Protein AF-A0A662UH20-F1 (afdb_monomer_lite)

pLDDT: mean 77.68, std 14.33, range [40.47, 92.19]

Sequence (134 aa):
MVCPWYKHGLCTSPKLNEPTEVVTSPSRCLGNELDYKDCSFYIEPGSIEATSIKTRRDSRYMPKPKIYAPIHAVPQHIKIPCPFARIMETEDKIRVVYCEALARLVTRYEAELCSQSWRSCPYAEIASRVRTGV

Secondary structure (DSSP, 8-state):
---TTEETTEE--TTSSS-BSTT--HHHHSS-HHHHHTSTT---TT--S---------TT-PPPP---HHHH---TT-----TTEEEEE-TTS-EEEEETTTTEEEPHHHHHHHHHHGGG-HHHHHHHHHHHT-

Structure (mmCIF, N/CA/C/O backbone):
data_AF-A0A662UH20-F1
#
_entry.id   AF-A0A662UH20-F1
#
loop_
_atom_site.group_PDB
_atom_site.id
_atom_site.type_symbol
_atom_site.label_atom_id
_atom_site.label_alt_id
_atom_site.label_comp_id
_atom_site.label_asym_id
_atom_site.label_entity_id
_atom_site.label_seq_id
_atom_site.pdbx_PDB_ins_code
_atom_site.Cartn_x
_atom_site.Cartn_y
_atom_site.Cartn_z
_atom_site.occupancy
_atom_site.B_iso_or_equiv
_atom_site.auth_seq_id
_atom_site.auth_comp_id
_atom_site.auth_asym_id
_atom_site.auth_atom_id
_atom_site.pdbx_PDB_model_num
ATOM 1 N N . MET A 1 1 ? 23.703 -10.427 -38.226 1.00 57.62 1 MET A N 1
ATOM 2 C CA . MET A 1 1 ? 22.672 -10.618 -37.181 1.00 57.62 1 MET A CA 1
ATOM 3 C C . MET A 1 1 ? 22.303 -9.250 -36.642 1.00 57.62 1 MET A C 1
ATOM 5 O O . MET A 1 1 ? 23.191 -8.417 -36.541 1.00 57.62 1 MET A O 1
ATOM 9 N N . VAL A 1 2 ? 21.024 -9.004 -36.353 1.00 72.56 2 VAL A N 1
ATOM 10 C CA . VAL A 1 2 ? 20.574 -7.724 -35.779 1.00 72.56 2 VAL A CA 1
ATOM 11 C C . VAL A 1 2 ? 20.957 -7.642 -34.301 1.00 72.56 2 VAL A C 1
ATOM 13 O O . VAL A 1 2 ? 21.006 -8.671 -33.626 1.00 72.56 2 VAL A O 1
ATOM 16 N N . CYS A 1 3 ? 21.243 -6.437 -33.803 1.00 81.12 3 CYS A N 1
ATOM 17 C CA . CYS A 1 3 ? 21.601 -6.209 -32.404 1.00 81.12 3 CYS A CA 1
ATOM 18 C C . CYS A 1 3 ? 20.587 -6.891 -31.455 1.00 81.12 3 CYS A C 1
ATOM 20 O O . CYS A 1 3 ? 19.395 -6.579 -31.531 1.00 81.12 3 CYS A O 1
ATOM 22 N N . PRO A 1 4 ? 21.026 -7.764 -30.523 1.00 83.75 4 PRO A N 1
ATOM 23 C CA . PRO A 1 4 ? 20.126 -8.482 -29.609 1.00 83.75 4 PRO A CA 1
ATOM 24 C C . PRO A 1 4 ? 19.275 -7.563 -28.722 1.00 83.75 4 PRO A C 1
ATOM 26 O O . PRO A 1 4 ? 18.184 -7.926 -28.283 1.00 83.75 4 PRO A O 1
ATOM 29 N N . TRP A 1 5 ? 19.794 -6.364 -28.457 1.00 82.00 5 TRP A N 1
ATOM 30 C CA . TRP A 1 5 ? 19.197 -5.357 -27.584 1.00 82.00 5 TRP A CA 1
ATOM 31 C C . TRP A 1 5 ? 18.330 -4.344 -28.332 1.00 82.00 5 TRP A C 1
ATOM 33 O O . TRP A 1 5 ? 17.803 -3.427 -27.713 1.00 82.00 5 TRP A O 1
ATOM 43 N N . TYR A 1 6 ? 18.189 -4.471 -29.650 1.00 83.56 6 TYR A N 1
ATOM 44 C CA . TYR A 1 6 ? 17.351 -3.592 -30.454 1.00 83.56 6 TYR A CA 1
ATOM 45 C C . TYR A 1 6 ? 15.966 -4.212 -30.647 1.00 83.56 6 TYR A C 1
ATOM 47 O O . TYR A 1 6 ? 15.839 -5.297 -31.215 1.00 83.56 6 TYR A O 1
ATOM 55 N N . LYS A 1 7 ? 14.912 -3.523 -30.194 1.00 81.50 7 LYS A N 1
ATOM 56 C CA . LYS A 1 7 ? 13.518 -3.962 -30.362 1.00 81.50 7 LYS A CA 1
ATOM 57 C C . LYS A 1 7 ? 12.635 -2.789 -30.774 1.00 81.50 7 LYS A C 1
ATOM 59 O O . LYS A 1 7 ? 12.514 -1.825 -30.031 1.00 81.50 7 LYS A O 1
ATOM 64 N N . HIS A 1 8 ? 11.993 -2.895 -31.939 1.00 80.69 8 HIS A N 1
ATOM 65 C CA . HIS A 1 8 ? 11.012 -1.920 -32.447 1.00 80.69 8 HIS A CA 1
ATOM 66 C C . HIS A 1 8 ? 11.489 -0.451 -32.418 1.00 80.69 8 HIS A C 1
ATOM 68 O O . HIS A 1 8 ? 10.739 0.430 -32.019 1.00 80.69 8 HIS A O 1
ATOM 74 N N . GLY A 1 9 ? 12.741 -0.175 -32.803 1.00 77.81 9 GLY A N 1
ATOM 75 C CA . GLY A 1 9 ? 13.285 1.194 -32.785 1.00 77.81 9 GLY A CA 1
ATOM 76 C C . GLY A 1 9 ? 13.909 1.631 -31.458 1.00 77.81 9 GLY A C 1
ATOM 77 O O . GLY A 1 9 ? 14.552 2.675 -31.415 1.00 77.81 9 GLY A O 1
ATOM 78 N N . LEU A 1 10 ? 13.789 0.823 -30.403 1.00 81.75 10 LEU A N 1
ATOM 79 C CA . LEU A 1 10 ? 14.277 1.136 -29.062 1.00 81.75 10 LEU A CA 1
ATOM 80 C C . LEU A 1 10 ? 15.469 0.255 -28.678 1.00 81.75 10 LEU A C 1
ATOM 82 O O . LEU A 1 10 ? 15.518 -0.937 -28.998 1.00 81.75 10 LEU A O 1
ATOM 86 N N . CYS A 1 11 ? 16.404 0.832 -27.926 1.00 83.94 11 CYS A N 1
ATOM 87 C CA . CYS A 1 11 ? 17.463 0.092 -27.254 1.00 83.94 11 CYS A CA 1
ATOM 88 C C . CYS A 1 11 ? 16.964 -0.400 -25.891 1.00 83.94 11 CYS A C 1
ATOM 90 O O . CYS A 1 11 ? 16.586 0.398 -25.035 1.00 83.94 11 CYS A O 1
ATOM 92 N N . THR A 1 12 ? 16.994 -1.714 -25.675 1.00 83.25 12 THR A N 1
ATOM 93 C CA . THR A 1 12 ? 16.630 -2.387 -24.418 1.00 83.25 12 THR A CA 1
ATOM 94 C C . THR A 1 12 ? 17.861 -2.951 -23.704 1.00 83.25 12 THR A C 1
ATOM 96 O O . THR A 1 12 ? 17.790 -4.019 -23.094 1.00 83.25 12 THR A O 1
ATOM 99 N N . SER A 1 13 ? 19.020 -2.299 -23.844 1.00 82.00 13 SER A N 1
ATOM 100 C CA . SER A 1 13 ? 20.255 -2.746 -23.190 1.00 82.00 13 SER A CA 1
ATOM 101 C C . SER A 1 13 ? 20.106 -2.733 -21.658 1.00 82.00 13 SER A C 1
ATOM 103 O O . SER A 1 13 ? 19.605 -1.744 -21.123 1.00 82.00 13 SER A O 1
ATOM 105 N N . PRO A 1 14 ? 20.614 -3.747 -20.925 1.00 78.75 14 PRO A N 1
ATOM 106 C CA . PRO A 1 14 ? 20.596 -3.780 -19.459 1.00 78.75 14 PRO A CA 1
ATOM 107 C C . PRO A 1 14 ? 21.359 -2.631 -18.785 1.00 78.75 14 PRO A C 1
ATOM 109 O O . PRO A 1 14 ? 21.207 -2.412 -17.588 1.00 78.75 14 PRO A O 1
ATOM 112 N N . LYS A 1 15 ? 22.206 -1.907 -19.532 1.00 81.81 15 LYS A N 1
ATOM 113 C CA . LYS A 1 15 ? 22.898 -0.699 -19.052 1.00 81.81 15 LYS A CA 1
ATOM 114 C C . LYS A 1 15 ? 21.975 0.523 -18.951 1.00 81.81 15 LYS A C 1
ATOM 116 O O . LYS A 1 15 ? 22.386 1.533 -18.387 1.00 81.81 15 LYS A O 1
ATOM 121 N N . LEU A 1 16 ? 20.765 0.454 -19.507 1.00 75.94 16 LEU A N 1
ATOM 122 C CA . LEU A 1 16 ? 19.768 1.520 -19.460 1.00 75.94 16 LEU A CA 1
ATOM 123 C C . LEU A 1 16 ? 18.689 1.185 -18.425 1.00 75.94 16 LEU A C 1
ATOM 125 O O . LEU A 1 16 ? 18.237 0.047 -18.334 1.00 75.94 16 LEU A O 1
ATOM 129 N N . ASN A 1 17 ? 18.259 2.192 -17.660 1.00 73.62 17 ASN A N 1
ATOM 130 C CA . ASN A 1 17 ? 17.165 2.037 -16.693 1.00 73.62 17 ASN A CA 1
ATOM 131 C C . ASN A 1 17 ? 15.802 1.883 -17.389 1.00 73.62 17 ASN A C 1
ATOM 133 O O . ASN A 1 17 ? 14.917 1.216 -16.861 1.00 73.62 17 ASN A O 1
ATOM 137 N N . GLU A 1 18 ? 15.642 2.491 -18.568 1.00 76.94 18 GLU A N 1
ATOM 138 C CA . GLU A 1 18 ? 14.415 2.477 -19.365 1.00 76.94 18 GLU A CA 1
ATOM 139 C C . GLU A 1 18 ? 14.753 2.346 -20.860 1.00 76.94 18 GLU A C 1
ATOM 141 O O . GLU A 1 18 ? 15.796 2.844 -21.302 1.00 76.94 18 GLU A O 1
ATOM 146 N N . PRO A 1 19 ? 13.895 1.684 -21.658 1.00 80.69 19 PRO A N 1
ATOM 147 C CA . PRO A 1 19 ? 14.099 1.563 -23.095 1.00 80.69 19 PRO A CA 1
ATOM 148 C C . PRO A 1 19 ? 14.009 2.939 -23.759 1.00 80.69 19 PRO A C 1
ATOM 150 O O . PRO A 1 19 ? 13.072 3.693 -23.516 1.00 80.69 19 PRO A O 1
ATOM 153 N N . THR A 1 20 ? 14.987 3.283 -24.595 1.00 75.62 20 THR A N 1
ATOM 154 C CA . THR A 1 20 ? 15.104 4.631 -25.174 1.00 75.62 20 THR A CA 1
ATOM 155 C C . THR A 1 20 ? 15.567 4.573 -26.626 1.00 75.62 20 THR A C 1
ATOM 157 O O . THR A 1 20 ? 16.453 3.794 -26.976 1.00 75.62 20 THR A O 1
ATOM 160 N N . GLU A 1 21 ? 14.996 5.435 -27.471 1.00 80.50 21 GLU A N 1
ATOM 161 C CA . GLU A 1 21 ? 15.357 5.575 -28.891 1.00 80.50 21 GLU A CA 1
ATOM 162 C C . GLU A 1 21 ? 16.600 6.449 -29.109 1.00 80.50 21 GLU A C 1
ATOM 164 O O . GLU A 1 21 ? 17.363 6.190 -30.029 1.00 80.50 21 GLU A O 1
ATOM 169 N N . VAL A 1 22 ? 16.874 7.406 -28.211 1.00 76.12 22 VAL A N 1
ATOM 170 C CA . VAL A 1 22 ? 17.994 8.373 -28.292 1.00 76.12 22 VAL A CA 1
ATOM 171 C C . VAL A 1 22 ? 19.359 7.694 -28.438 1.00 76.12 22 VAL A C 1
ATOM 173 O O . VAL A 1 22 ? 20.253 8.197 -29.110 1.00 76.12 22 VAL A O 1
ATOM 176 N N . VAL A 1 23 ? 19.525 6.530 -27.810 1.00 69.56 23 VAL A N 1
ATOM 177 C CA . VAL A 1 23 ? 20.780 5.760 -27.810 1.00 69.56 23 VAL A CA 1
ATOM 178 C C . VAL A 1 23 ? 20.876 4.834 -29.032 1.00 69.56 23 VAL A C 1
ATOM 180 O O . VAL A 1 23 ? 21.904 4.212 -29.300 1.00 69.56 23 VAL A O 1
ATOM 183 N N . THR A 1 24 ? 19.796 4.730 -29.799 1.00 76.50 24 THR A N 1
ATOM 184 C CA . THR A 1 24 ? 19.628 3.733 -30.845 1.00 76.50 24 THR A CA 1
ATOM 185 C C . THR A 1 24 ? 20.064 4.312 -32.182 1.00 76.50 24 THR A C 1
ATOM 187 O O . THR A 1 24 ? 19.370 5.121 -32.782 1.00 76.50 24 THR A O 1
ATOM 190 N N . SER A 1 25 ? 21.235 3.897 -32.666 1.00 79.69 25 SER A N 1
ATOM 191 C CA . SER A 1 25 ? 21.717 4.266 -34.002 1.00 79.69 25 SER A CA 1
ATOM 192 C C . SER A 1 25 ? 21.341 3.170 -35.005 1.00 79.69 25 SER A C 1
ATOM 194 O O . SER A 1 25 ? 21.924 2.085 -34.923 1.00 79.69 25 SER A O 1
ATOM 196 N N . PRO A 1 26 ? 20.422 3.408 -35.965 1.00 74.69 26 PRO A N 1
ATOM 197 C CA . PRO A 1 26 ? 19.969 2.380 -36.908 1.00 74.69 26 PRO A CA 1
ATOM 198 C C . PRO A 1 26 ? 21.113 1.735 -37.695 1.00 74.69 26 PRO A C 1
ATOM 200 O O . PRO A 1 26 ? 21.124 0.522 -37.873 1.00 74.69 26 PRO A O 1
ATOM 203 N N . SER A 1 27 ? 22.119 2.525 -38.079 1.00 76.25 27 SER A N 1
ATOM 204 C CA . SER A 1 27 ? 23.321 2.059 -38.781 1.00 76.25 27 SER A CA 1
ATOM 205 C C . SER A 1 27 ? 24.182 1.095 -37.962 1.00 76.25 27 SER A C 1
ATOM 207 O O . SER A 1 27 ? 24.805 0.214 -38.538 1.00 76.25 27 SER A O 1
ATOM 209 N N . ARG A 1 28 ? 24.201 1.228 -36.629 1.00 76.75 28 ARG A N 1
ATOM 210 C CA . ARG A 1 28 ? 24.951 0.336 -35.729 1.00 76.75 28 ARG A CA 1
ATOM 211 C C . ARG A 1 28 ? 24.115 -0.865 -35.296 1.00 76.75 28 ARG A C 1
ATOM 213 O O . ARG A 1 28 ? 24.613 -1.980 -35.262 1.00 76.75 28 ARG A O 1
ATOM 220 N N . CYS A 1 29 ? 22.833 -0.662 -34.985 1.00 76.81 29 CYS A N 1
ATOM 221 C CA . CYS A 1 29 ? 21.944 -1.726 -34.508 1.00 76.81 29 CYS A CA 1
ATOM 222 C C . CYS A 1 29 ? 21.530 -2.715 -35.609 1.00 76.81 29 CYS A C 1
ATOM 224 O O . CYS A 1 29 ? 21.346 -3.899 -35.321 1.00 76.81 29 CYS A O 1
ATOM 226 N N . LEU A 1 30 ? 21.378 -2.232 -36.846 1.00 78.94 30 LEU A N 1
ATOM 227 C CA . LEU A 1 30 ? 21.071 -3.039 -38.033 1.00 78.94 30 LEU A CA 1
ATOM 228 C C . LEU A 1 30 ? 22.321 -3.321 -38.888 1.00 78.94 30 LEU A C 1
ATOM 230 O O . LEU A 1 30 ? 22.203 -3.950 -39.937 1.00 78.94 30 LEU A O 1
ATOM 234 N N . GLY A 1 31 ? 23.488 -2.832 -3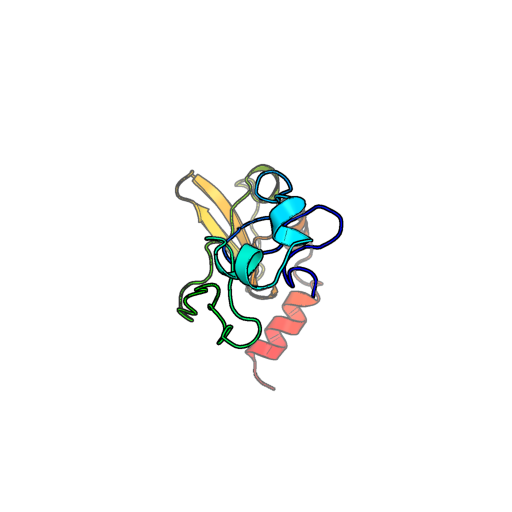8.454 1.00 75.56 31 GLY A N 1
ATOM 235 C CA . GLY A 1 31 ? 24.776 -2.984 -39.129 1.00 75.56 31 GLY A CA 1
ATOM 236 C C . GLY A 1 31 ? 25.445 -4.339 -38.885 1.00 75.56 31 GLY A C 1
ATOM 237 O O . GLY A 1 31 ? 24.794 -5.330 -38.543 1.00 75.56 31 GLY A O 1
ATOM 238 N N . ASN A 1 32 ? 26.765 -4.390 -39.074 1.00 79.81 32 ASN A N 1
ATOM 239 C CA . ASN A 1 32 ? 27.531 -5.620 -38.904 1.00 79.81 32 ASN A CA 1
ATOM 240 C C . ASN A 1 32 ? 27.804 -5.922 -37.424 1.00 79.81 32 ASN A C 1
ATOM 242 O O . ASN A 1 32 ? 27.632 -5.087 -36.538 1.00 79.81 32 ASN A O 1
ATOM 246 N N . GLU A 1 33 ? 28.274 -7.140 -37.152 1.00 76.44 33 GLU A N 1
ATOM 247 C CA . GLU A 1 33 ? 28.537 -7.607 -35.787 1.00 76.44 33 GLU A CA 1
ATOM 248 C C . GLU A 1 33 ? 29.568 -6.770 -35.025 1.00 76.44 33 GLU A C 1
ATOM 250 O O . GLU A 1 33 ? 29.413 -6.514 -33.831 1.00 76.44 33 GLU A O 1
ATOM 255 N N . LEU A 1 34 ? 30.593 -6.299 -35.728 1.00 76.94 34 LEU A N 1
ATOM 256 C CA . LEU A 1 34 ? 31.629 -5.446 -35.156 1.00 76.94 34 LEU A CA 1
ATOM 257 C C . LEU A 1 34 ? 31.063 -4.085 -34.723 1.00 76.94 34 LEU A C 1
ATOM 259 O O . LEU A 1 34 ? 31.432 -3.580 -33.666 1.00 76.94 34 LEU A O 1
ATOM 263 N N . ASP A 1 35 ? 30.110 -3.542 -35.485 1.00 77.50 35 ASP A N 1
ATOM 264 C CA . ASP A 1 35 ? 29.565 -2.198 -35.273 1.00 77.50 35 ASP A CA 1
ATOM 265 C C . ASP A 1 35 ? 28.708 -2.112 -34.006 1.00 77.50 35 ASP A C 1
ATOM 267 O O . ASP A 1 35 ? 28.746 -1.110 -33.285 1.00 77.50 35 ASP A O 1
ATOM 271 N N . TYR A 1 36 ? 27.928 -3.158 -33.706 1.00 79.31 36 TYR A N 1
ATOM 272 C CA . TYR A 1 36 ? 27.175 -3.190 -32.455 1.00 79.31 36 TYR A CA 1
ATOM 273 C C . TYR A 1 36 ? 28.020 -3.661 -31.271 1.00 79.31 36 TYR A C 1
ATOM 275 O O . TYR A 1 36 ? 27.735 -3.221 -30.161 1.00 79.31 36 TYR A O 1
ATOM 283 N N . LYS A 1 37 ? 29.042 -4.512 -31.460 1.00 79.88 37 LYS A N 1
ATOM 284 C CA . LYS A 1 37 ? 29.961 -4.920 -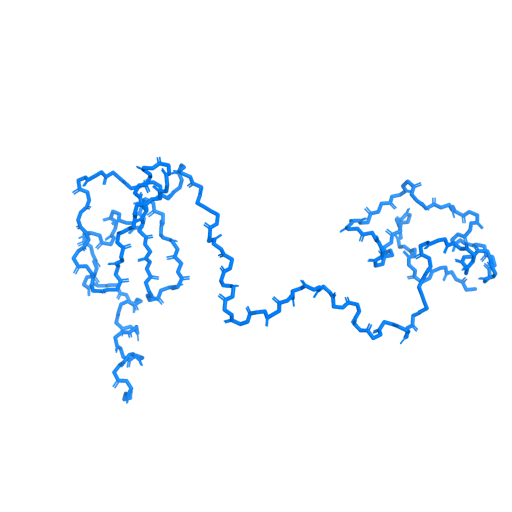30.376 1.00 79.88 37 LYS A CA 1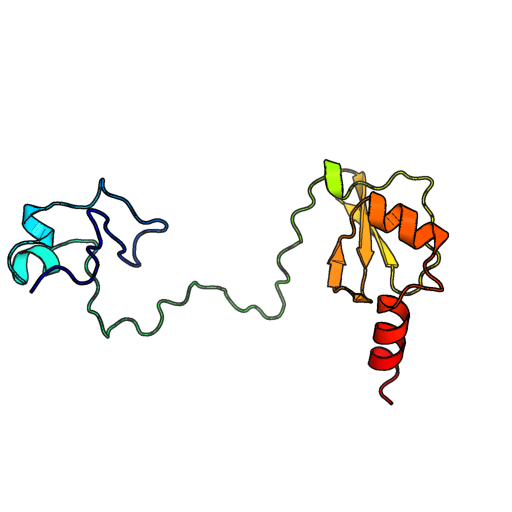
ATOM 285 C C . LYS A 1 37 ? 30.790 -3.748 -29.845 1.00 79.88 37 LYS A C 1
ATOM 287 O O . LYS A 1 37 ? 31.050 -3.695 -28.648 1.00 79.88 37 LYS A O 1
ATOM 292 N N . ASP A 1 38 ? 31.130 -2.794 -30.712 1.00 80.44 38 ASP A N 1
ATOM 293 C CA . ASP A 1 38 ? 31.805 -1.535 -30.359 1.00 80.44 38 ASP A CA 1
ATOM 294 C C . ASP A 1 38 ? 30.889 -0.535 -29.617 1.00 80.44 38 ASP A C 1
ATOM 296 O O . ASP A 1 38 ? 31.316 0.500 -29.104 1.00 80.44 38 ASP A O 1
ATOM 300 N N . CYS A 1 39 ? 29.588 -0.818 -29.519 1.00 79.38 39 CYS A N 1
ATOM 301 C CA . CYS A 1 39 ? 28.675 0.037 -28.775 1.00 79.38 39 CYS A CA 1
ATOM 302 C C . CYS A 1 39 ? 28.966 -0.026 -27.267 1.00 79.38 39 CYS A C 1
ATOM 304 O O . CYS A 1 39 ? 28.952 -1.094 -26.661 1.00 79.38 39 CYS A O 1
ATOM 306 N N . SER A 1 40 ? 29.087 1.133 -26.611 1.00 80.69 40 SER A N 1
ATOM 307 C CA . SER A 1 40 ? 29.246 1.223 -25.146 1.00 80.69 40 SER A CA 1
ATOM 308 C C . SER A 1 40 ? 28.111 0.528 -24.369 1.00 80.69 40 SER A C 1
ATOM 310 O O . SER A 1 40 ? 28.301 0.042 -23.251 1.00 80.69 40 SER A O 1
ATOM 312 N N . PHE A 1 41 ? 26.928 0.411 -24.982 1.00 76.00 41 PHE A N 1
ATOM 313 C CA . PHE A 1 41 ? 25.754 -0.259 -24.418 1.00 76.00 41 PHE A CA 1
ATOM 314 C C . PHE A 1 41 ? 25.663 -1.750 -24.766 1.00 76.00 41 PHE A C 1
ATOM 316 O O . PHE A 1 41 ? 24.719 -2.414 -24.336 1.00 76.00 41 PHE A O 1
ATOM 323 N N . TYR A 1 42 ? 26.618 -2.298 -25.515 1.00 79.62 42 TYR A N 1
ATOM 324 C CA . TYR A 1 42 ? 26.669 -3.724 -25.801 1.00 79.62 42 TYR A CA 1
ATOM 325 C C . TYR A 1 42 ? 27.026 -4.530 -24.548 1.00 79.62 42 TYR A C 1
ATOM 327 O O . TYR A 1 42 ? 27.844 -4.119 -23.713 1.00 79.62 42 TYR A O 1
ATOM 335 N N . ILE A 1 43 ? 26.352 -5.672 -24.426 1.00 80.25 43 ILE A N 1
ATOM 336 C CA . ILE A 1 43 ? 26.584 -6.727 -23.441 1.00 80.25 43 ILE A CA 1
ATOM 337 C C . ILE A 1 43 ? 26.389 -8.051 -24.181 1.00 80.25 43 ILE A C 1
ATOM 339 O O . ILE A 1 43 ? 25.437 -8.185 -24.957 1.00 80.25 43 ILE A O 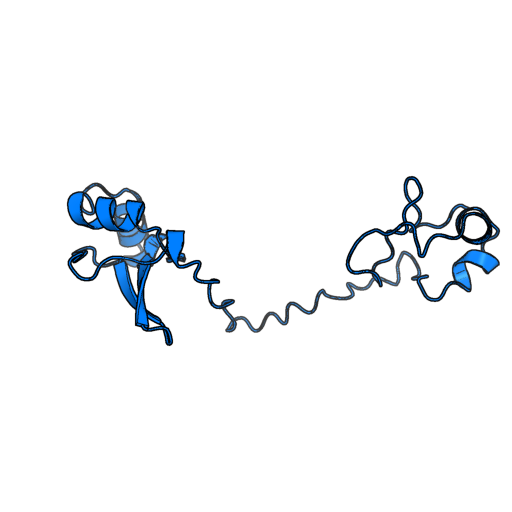1
ATOM 343 N N . GLU A 1 44 ? 27.279 -9.012 -23.953 1.00 78.38 44 GLU A N 1
ATOM 344 C CA . GLU A 1 44 ? 27.223 -10.316 -24.601 1.00 78.38 44 GLU A CA 1
ATOM 345 C C . GLU A 1 44 ? 26.033 -11.138 -24.057 1.00 78.38 44 GLU A C 1
ATOM 347 O O . GLU A 1 44 ? 25.905 -11.321 -22.841 1.00 78.38 44 GLU A O 1
ATOM 352 N N . PRO A 1 45 ? 25.109 -11.607 -24.920 1.00 64.88 45 PRO A N 1
ATOM 353 C CA . PRO A 1 45 ? 23.943 -12.381 -24.500 1.00 64.88 45 PRO A CA 1
ATOM 354 C C . PRO A 1 45 ? 24.392 -13.770 -24.029 1.00 64.88 45 PRO A C 1
ATOM 356 O O . PRO A 1 45 ? 24.544 -14.698 -24.813 1.00 64.88 45 PRO A O 1
ATOM 359 N N . GLY A 1 46 ? 24.659 -13.881 -22.731 1.00 63.03 46 GLY A N 1
ATOM 360 C CA . GLY A 1 46 ? 25.234 -15.071 -22.096 1.00 63.03 46 GLY A CA 1
ATOM 361 C C . GLY A 1 46 ? 26.225 -14.718 -20.988 1.00 63.03 46 GLY A C 1
ATOM 362 O O . GLY A 1 46 ? 26.304 -15.434 -19.999 1.00 63.03 46 GLY A O 1
ATOM 363 N N . SER A 1 47 ? 26.875 -13.549 -21.078 1.00 53.91 47 SER A N 1
ATOM 364 C CA . SER A 1 47 ? 27.670 -12.967 -19.983 1.00 53.91 47 SER A CA 1
ATOM 365 C C . SER A 1 47 ? 26.801 -12.270 -18.933 1.00 53.91 47 SER A C 1
ATOM 367 O O . SER A 1 47 ? 27.312 -11.655 -17.999 1.00 53.91 47 SER A O 1
ATOM 369 N N . ILE A 1 48 ? 25.477 -12.343 -19.086 1.00 53.12 48 ILE A N 1
ATOM 370 C CA . ILE A 1 48 ? 24.510 -11.965 -18.063 1.00 53.12 48 ILE A CA 1
ATOM 371 C C . ILE A 1 48 ? 24.432 -13.135 -17.074 1.00 53.12 48 ILE A C 1
ATOM 373 O O . ILE A 1 48 ? 23.366 -13.695 -16.827 1.00 53.12 48 ILE A O 1
ATOM 377 N N . GLU A 1 49 ? 25.564 -13.490 -16.456 1.00 48.47 49 GLU A N 1
ATOM 378 C CA . GLU A 1 49 ? 25.480 -13.806 -15.036 1.00 48.47 49 GLU A CA 1
ATOM 379 C C . GLU A 1 49 ? 24.797 -12.597 -14.452 1.00 48.47 49 GLU A C 1
ATOM 381 O O . GLU A 1 49 ? 25.340 -11.496 -14.570 1.00 48.47 49 GLU A O 1
ATOM 386 N N . ALA A 1 50 ? 23.552 -12.810 -14.016 1.00 45.75 50 ALA A N 1
ATOM 387 C CA . ALA A 1 50 ? 22.667 -11.823 -13.446 1.00 45.75 50 ALA A CA 1
ATOM 388 C C . ALA A 1 50 ? 23.509 -10.656 -12.950 1.00 45.75 50 ALA A C 1
ATOM 390 O O . ALA A 1 50 ? 24.116 -10.740 -11.879 1.00 45.75 50 ALA A O 1
ATOM 391 N N . THR A 1 51 ? 23.585 -9.573 -13.742 1.00 44.00 51 THR A N 1
ATOM 392 C CA . THR A 1 51 ? 23.873 -8.280 -13.148 1.00 44.00 51 THR A CA 1
ATOM 393 C C . THR A 1 51 ? 22.641 -8.091 -12.316 1.00 44.00 51 THR A C 1
ATOM 395 O O . THR A 1 51 ? 21.607 -7.611 -12.774 1.00 44.00 51 THR A O 1
ATOM 398 N N . SER A 1 52 ? 22.729 -8.674 -11.124 1.00 45.88 52 SER A N 1
ATOM 399 C CA . SER A 1 52 ? 21.855 -8.505 -10.021 1.00 45.88 52 SER A CA 1
ATOM 400 C C . SER A 1 52 ? 21.622 -7.022 -10.079 1.00 45.88 52 SER A C 1
ATOM 402 O O . SER A 1 52 ? 22.537 -6.234 -9.813 1.00 45.88 52 SER A O 1
ATOM 404 N N . ILE A 1 53 ? 20.398 -6.648 -10.451 1.00 46.78 53 ILE A N 1
ATOM 405 C CA . ILE A 1 53 ? 19.679 -5.659 -9.684 1.00 46.78 53 ILE A CA 1
ATOM 406 C C . ILE A 1 53 ? 20.200 -5.913 -8.279 1.00 46.78 53 ILE A C 1
ATOM 408 O O . ILE A 1 53 ? 19.902 -6.951 -7.680 1.00 46.78 53 ILE A O 1
ATOM 412 N N . LYS A 1 54 ? 21.136 -5.082 -7.813 1.00 43.38 54 LYS A N 1
ATOM 413 C CA . LYS A 1 54 ? 21.592 -5.143 -6.439 1.00 43.38 54 LYS A CA 1
ATOM 414 C C . LYS A 1 54 ? 20.407 -4.609 -5.637 1.00 43.38 54 LYS A C 1
ATOM 416 O O . LYS A 1 54 ? 20.537 -3.638 -4.909 1.00 43.38 54 LYS A O 1
ATOM 421 N N . THR A 1 55 ? 19.253 -5.283 -5.691 1.00 43.84 55 THR A N 1
ATOM 422 C CA . THR A 1 55 ? 18.588 -5.711 -4.480 1.00 43.84 55 THR A CA 1
ATOM 423 C C . THR A 1 55 ? 19.669 -6.448 -3.720 1.00 43.84 55 THR A C 1
ATOM 425 O O . THR A 1 55 ? 19.815 -7.665 -3.814 1.00 43.84 55 THR A O 1
ATOM 428 N N . ARG A 1 56 ? 20.495 -5.673 -3.007 1.00 42.94 56 ARG A N 1
ATOM 429 C CA . ARG A 1 56 ? 21.060 -6.125 -1.759 1.00 42.94 56 ARG A CA 1
ATOM 430 C C . ARG A 1 56 ? 19.850 -6.687 -1.034 1.00 42.94 56 ARG A C 1
ATOM 432 O O . ARG A 1 56 ? 19.045 -5.938 -0.491 1.00 42.94 56 ARG A O 1
ATOM 439 N N . ARG A 1 57 ? 19.669 -8.005 -1.112 1.00 43.94 57 ARG A N 1
ATOM 440 C CA . ARG A 1 57 ? 18.872 -8.751 -0.155 1.00 43.94 57 ARG A CA 1
ATOM 441 C C . ARG A 1 57 ? 19.669 -8.701 1.141 1.00 43.94 57 ARG A C 1
ATOM 443 O O . ARG A 1 57 ? 20.145 -9.712 1.636 1.00 43.94 57 ARG A O 1
ATOM 450 N N . ASP A 1 58 ? 19.830 -7.498 1.684 1.00 40.47 58 ASP A N 1
ATOM 451 C CA . ASP A 1 58 ? 19.813 -7.368 3.116 1.00 40.47 58 ASP A CA 1
ATOM 452 C C . ASP A 1 58 ? 18.414 -7.842 3.483 1.00 40.47 58 ASP A C 1
ATOM 454 O O . ASP A 1 58 ? 17.431 -7.119 3.346 1.00 40.47 58 ASP A O 1
ATOM 458 N N . SER A 1 59 ? 18.313 -9.096 3.915 1.00 47.41 59 SER A N 1
ATOM 459 C CA . SER A 1 59 ? 17.082 -9.694 4.442 1.00 47.41 59 SER A CA 1
ATOM 460 C C . SER A 1 59 ? 16.543 -8.937 5.675 1.00 47.41 59 SER A C 1
ATOM 462 O O . SER A 1 59 ? 15.549 -9.346 6.267 1.00 47.41 59 SER A O 1
ATOM 464 N N . ARG A 1 60 ? 17.210 -7.843 6.071 1.00 46.78 60 ARG A N 1
ATOM 465 C CA . ARG A 1 60 ? 16.861 -6.905 7.138 1.00 46.78 60 ARG A CA 1
ATOM 466 C C . ARG A 1 60 ? 16.418 -5.524 6.638 1.00 46.78 60 ARG A C 1
ATOM 468 O O . ARG A 1 60 ? 16.023 -4.705 7.461 1.00 46.78 60 ARG A O 1
ATOM 475 N N . TYR A 1 61 ? 16.448 -5.248 5.332 1.00 46.97 61 TYR A N 1
ATOM 476 C CA . TYR A 1 61 ? 15.945 -3.990 4.775 1.00 46.97 61 TYR A CA 1
ATOM 477 C C . TYR A 1 61 ? 14.541 -4.200 4.202 1.00 46.97 61 TYR A C 1
ATOM 479 O O . TYR A 1 61 ? 14.359 -4.400 3.002 1.00 46.97 61 TYR A O 1
ATOM 487 N N . MET A 1 62 ? 13.527 -4.154 5.074 1.00 45.44 62 MET A N 1
ATOM 488 C CA . MET A 1 62 ? 12.179 -3.819 4.614 1.00 45.44 62 MET A CA 1
ATOM 489 C C . MET A 1 62 ? 12.260 -2.399 4.040 1.00 45.44 62 MET A C 1
ATOM 491 O O . MET A 1 62 ? 12.611 -1.484 4.794 1.00 45.44 62 MET A O 1
ATOM 495 N N . PRO A 1 63 ? 11.981 -2.173 2.740 1.00 51.62 63 PRO A N 1
ATOM 496 C CA . PRO A 1 63 ? 11.868 -0.817 2.232 1.00 51.62 63 PRO A CA 1
ATOM 497 C C . PRO A 1 63 ? 10.810 -0.119 3.083 1.00 51.62 63 PRO A C 1
ATOM 499 O O . PRO A 1 63 ? 9.675 -0.593 3.154 1.00 51.62 63 PRO A O 1
ATOM 502 N N . LYS A 1 64 ? 11.200 0.958 3.782 1.00 58.62 64 LYS A N 1
ATOM 503 C CA . LYS A 1 64 ? 10.255 1.768 4.557 1.00 58.62 64 LYS A CA 1
ATOM 504 C C . LYS A 1 64 ? 9.087 2.084 3.615 1.00 58.62 64 LYS A C 1
ATOM 506 O O . LYS A 1 64 ? 9.337 2.672 2.556 1.00 58.62 64 LYS A O 1
ATOM 511 N N . PRO A 1 65 ? 7.855 1.637 3.916 1.00 62.78 65 PRO A N 1
ATOM 512 C CA . PRO A 1 65 ? 6.738 1.847 3.013 1.00 62.78 65 PRO A CA 1
ATOM 513 C C . PRO A 1 65 ? 6.606 3.353 2.787 1.00 62.78 65 PRO A C 1
ATOM 515 O O . PRO A 1 65 ? 6.570 4.119 3.748 1.00 62.78 65 PRO A O 1
ATOM 518 N N . LYS A 1 66 ? 6.619 3.789 1.522 1.00 69.69 66 LYS A N 1
ATOM 519 C CA . LYS A 1 66 ? 6.468 5.207 1.177 1.00 69.69 66 LYS A CA 1
ATOM 520 C C . LYS A 1 66 ? 5.098 5.666 1.672 1.00 69.69 66 LYS A C 1
ATOM 522 O O . LYS A 1 66 ? 4.073 5.295 1.103 1.00 69.69 66 LYS A O 1
ATOM 527 N N . ILE A 1 67 ? 5.083 6.440 2.751 1.00 78.62 67 ILE A N 1
ATOM 528 C CA . ILE A 1 67 ? 3.854 6.969 3.335 1.00 78.62 67 ILE A CA 1
ATOM 529 C C . ILE A 1 67 ? 3.345 8.077 2.424 1.00 78.62 67 ILE A C 1
ATOM 531 O O . ILE A 1 67 ? 3.934 9.150 2.330 1.00 78.62 67 ILE A O 1
ATOM 535 N N . TYR A 1 68 ? 2.230 7.815 1.750 1.00 84.88 68 TYR A N 1
ATOM 536 C CA . TYR A 1 68 ? 1.503 8.843 1.019 1.00 84.88 68 TYR A CA 1
ATOM 537 C C . TYR A 1 68 ? 0.394 9.397 1.911 1.00 84.88 68 TYR A C 1
ATOM 539 O O . TYR A 1 68 ? -0.631 8.737 2.110 1.00 84.88 68 TYR A O 1
ATOM 547 N N . ALA A 1 69 ? 0.626 10.579 2.486 1.00 82.00 69 ALA A N 1
ATOM 548 C CA . ALA A 1 69 ? -0.227 11.173 3.515 1.00 82.00 69 ALA A CA 1
ATOM 549 C C . ALA A 1 69 ? -1.720 11.250 3.135 1.00 82.00 69 ALA A C 1
ATOM 551 O O . ALA A 1 69 ? -2.534 10.846 3.961 1.00 82.00 69 ALA A O 1
ATOM 552 N N . PRO A 1 70 ? -2.120 11.644 1.907 1.00 85.38 70 PRO A N 1
ATOM 553 C CA . PRO A 1 70 ? -3.542 11.708 1.547 1.00 85.38 70 PRO A CA 1
ATOM 554 C C . PRO A 1 70 ? -4.289 10.374 1.669 1.00 85.38 70 PRO A C 1
ATOM 556 O O . PRO A 1 70 ? -5.497 10.362 1.882 1.00 85.38 70 PRO A O 1
ATOM 559 N N . ILE A 1 71 ? -3.576 9.252 1.546 1.00 88.38 71 ILE A N 1
ATOM 560 C CA . ILE A 1 71 ? -4.157 7.908 1.629 1.00 88.38 71 ILE A CA 1
ATOM 561 C C . ILE A 1 71 ? -3.987 7.314 3.032 1.00 88.38 71 ILE A C 1
ATOM 563 O O . ILE A 1 71 ? -4.892 6.637 3.514 1.00 88.38 71 ILE A O 1
ATOM 567 N N . HIS A 1 72 ? -2.848 7.547 3.689 1.00 89.19 72 HIS A N 1
ATOM 568 C CA . HIS A 1 72 ? -2.459 6.829 4.911 1.00 89.19 72 HIS A CA 1
ATOM 569 C C . HIS A 1 72 ? -2.585 7.647 6.201 1.00 89.19 72 HIS A C 1
ATOM 571 O O . HIS A 1 72 ? -2.496 7.068 7.281 1.00 89.19 72 HIS A O 1
ATOM 577 N N . ALA A 1 73 ? -2.758 8.970 6.123 1.00 89.00 73 ALA A N 1
ATOM 578 C CA . ALA A 1 73 ? -2.885 9.804 7.313 1.00 89.00 73 ALA A CA 1
ATOM 579 C C . ALA A 1 73 ? -4.230 9.547 8.003 1.00 89.00 73 ALA A C 1
ATOM 581 O O . ALA A 1 73 ? -5.303 9.752 7.428 1.00 89.00 73 ALA A O 1
ATOM 582 N N . VAL A 1 74 ? -4.163 9.112 9.259 1.00 89.00 74 VAL A N 1
ATOM 583 C CA . VAL A 1 74 ? -5.327 8.771 10.076 1.00 89.00 74 VAL A CA 1
ATOM 584 C C . VAL A 1 74 ? -5.561 9.869 11.119 1.00 89.00 74 VAL A C 1
ATOM 586 O O . VAL A 1 74 ? -4.616 10.281 11.798 1.00 89.00 74 VAL A O 1
ATOM 589 N N . PRO A 1 75 ? -6.801 10.364 11.282 1.00 84.38 75 PRO A N 1
ATOM 590 C CA . PRO A 1 75 ? -7.101 11.401 12.260 1.00 84.38 75 PRO A CA 1
ATOM 591 C C . PRO A 1 75 ? -6.920 10.917 13.707 1.00 84.38 75 PRO A C 1
ATOM 593 O O . PRO A 1 75 ? -7.067 9.737 14.028 1.00 84.38 75 PRO A O 1
ATOM 596 N N . GLN A 1 76 ? -6.625 11.855 14.614 1.00 81.94 76 GLN A N 1
ATOM 597 C CA . GLN A 1 76 ? -6.181 11.516 15.970 1.00 81.94 76 GLN A CA 1
ATOM 598 C C . GLN A 1 76 ? -7.224 10.783 16.831 1.00 81.94 76 GLN A C 1
ATOM 600 O O . GLN A 1 76 ? -6.861 10.051 17.756 1.00 81.94 76 GLN A O 1
ATOM 605 N N . HIS A 1 77 ? -8.508 10.970 16.533 1.00 82.50 77 HIS A N 1
ATOM 606 C CA . HIS A 1 77 ? -9.610 10.395 17.299 1.00 82.50 77 HIS A CA 1
ATOM 607 C C . HIS A 1 77 ? -9.813 8.894 17.044 1.00 82.50 77 HIS A C 1
ATOM 609 O O . HIS A 1 77 ? -10.499 8.235 17.823 1.00 82.50 77 HIS A O 1
ATOM 615 N N . ILE A 1 78 ? -9.225 8.334 15.981 1.00 83.31 78 ILE A N 1
ATOM 616 C CA . ILE A 1 78 ? -9.394 6.918 15.657 1.00 83.31 78 ILE A CA 1
ATOM 617 C C . ILE A 1 78 ? -8.557 6.070 16.615 1.00 83.31 78 ILE A C 1
ATOM 619 O O . ILE A 1 78 ? -7.328 6.181 16.678 1.00 83.31 78 ILE A O 1
ATOM 623 N N . LYS A 1 79 ? -9.252 5.206 17.357 1.00 85.06 79 LYS A N 1
ATOM 624 C CA . LYS A 1 79 ? -8.679 4.167 18.213 1.00 85.06 79 LYS A CA 1
ATOM 625 C C . LYS A 1 79 ? -9.083 2.818 17.644 1.00 85.06 79 LYS A C 1
ATOM 627 O O . LYS A 1 79 ? -10.265 2.506 17.597 1.00 85.06 79 LYS A O 1
ATOM 632 N N . ILE A 1 80 ? -8.104 2.027 17.223 1.00 86.94 80 ILE A N 1
ATOM 633 C CA . ILE A 1 80 ? -8.346 0.693 16.678 1.00 86.94 80 ILE A CA 1
ATOM 634 C C . ILE A 1 80 ? -8.048 -0.324 17.787 1.00 86.94 80 ILE A C 1
ATOM 636 O O . ILE A 1 80 ? -6.893 -0.438 18.187 1.00 86.94 80 ILE A O 1
ATOM 640 N N . PRO A 1 81 ? -9.049 -1.062 18.293 1.00 87.50 81 PRO A N 1
ATOM 641 C CA . PRO A 1 81 ? -8.857 -2.068 19.346 1.00 87.50 81 PRO A CA 1
ATOM 642 C C . PRO A 1 81 ? -8.298 -3.410 18.825 1.00 87.50 81 PRO A C 1
ATOM 644 O O . PRO A 1 81 ? -8.136 -4.349 19.600 1.00 87.50 81 PRO A O 1
ATOM 647 N N . CYS A 1 82 ? -8.040 -3.531 17.520 1.00 88.00 82 CYS A N 1
ATOM 648 C CA . CYS A 1 82 ? -7.522 -4.751 16.903 1.00 88.00 82 CYS A CA 1
ATOM 649 C C . CYS A 1 82 ? -6.105 -5.085 17.417 1.00 88.00 82 CYS A C 1
ATOM 651 O O . CYS A 1 82 ? -5.225 -4.227 17.330 1.00 88.00 82 CYS A O 1
ATOM 653 N N . PRO A 1 83 ? -5.831 -6.332 17.853 1.00 88.50 83 PRO A N 1
ATOM 654 C CA . PRO A 1 83 ? -4.516 -6.726 18.371 1.00 88.50 83 PRO A CA 1
ATOM 655 C C . PRO A 1 83 ? -3.408 -6.735 17.305 1.00 88.50 83 PRO A C 1
ATOM 657 O O . PRO A 1 83 ? -2.230 -6.681 17.647 1.00 88.50 83 PRO A O 1
ATOM 660 N N . PHE A 1 84 ? -3.775 -6.800 16.022 1.00 89.69 84 PHE A N 1
ATOM 661 C CA . PHE A 1 84 ? -2.842 -6.800 14.889 1.00 89.69 84 PHE A CA 1
ATOM 662 C C . PHE A 1 84 ? -2.635 -5.411 14.273 1.00 89.69 84 PHE A C 1
ATOM 664 O O . PHE A 1 84 ? -1.877 -5.274 13.314 1.00 89.69 84 PHE A O 1
ATOM 671 N N . ALA A 1 85 ? -3.327 -4.382 14.765 1.00 90.94 85 ALA A N 1
ATOM 672 C CA . ALA A 1 85 ? -3.170 -3.020 14.276 1.00 90.94 85 ALA A CA 1
ATOM 673 C C . ALA A 1 85 ? -2.207 -2.248 15.183 1.00 90.94 85 ALA A C 1
ATOM 675 O O . ALA A 1 85 ? -2.419 -2.148 16.389 1.00 90.94 85 ALA A O 1
ATOM 676 N N . ARG A 1 86 ? -1.164 -1.654 14.599 1.00 90.50 86 ARG A N 1
ATOM 677 C CA . ARG A 1 86 ? -0.244 -0.750 15.295 1.00 90.50 86 ARG A CA 1
ATOM 678 C C . ARG A 1 86 ? -0.379 0.656 14.746 1.00 90.50 86 ARG A C 1
ATOM 680 O O . ARG A 1 86 ? -0.188 0.883 13.554 1.00 90.50 86 ARG A O 1
ATOM 687 N N . ILE A 1 87 ? -0.678 1.602 15.625 1.00 89.81 87 ILE A N 1
ATOM 688 C CA . ILE A 1 87 ? -0.658 3.025 15.293 1.00 89.81 87 ILE A CA 1
ATOM 689 C C . ILE A 1 87 ? 0.781 3.505 15.469 1.00 89.81 87 ILE A C 1
ATOM 691 O O . ILE A 1 87 ? 1.365 3.323 16.535 1.00 89.81 87 ILE A O 1
ATOM 695 N N . MET A 1 88 ? 1.349 4.088 14.422 1.00 87.81 88 MET A N 1
ATOM 696 C CA . MET A 1 88 ? 2.701 4.639 14.424 1.00 87.81 88 MET A CA 1
ATOM 697 C C . MET A 1 88 ? 2.635 6.111 14.032 1.00 87.81 88 MET A C 1
ATOM 699 O O . MET A 1 88 ? 1.781 6.516 13.241 1.00 87.81 88 MET A O 1
ATOM 703 N N . GLU A 1 89 ? 3.536 6.913 14.583 1.00 86.12 89 GLU A N 1
ATOM 704 C CA . GLU A 1 89 ? 3.712 8.307 14.188 1.00 86.12 89 GLU A CA 1
ATOM 705 C C . GLU A 1 89 ? 5.038 8.440 13.441 1.00 86.12 89 GLU A C 1
ATOM 707 O O . GLU A 1 89 ? 6.061 7.901 13.863 1.00 86.12 89 GLU A O 1
ATOM 712 N N . THR A 1 90 ? 4.989 9.093 12.285 1.00 80.69 90 THR A N 1
ATOM 713 C CA . THR A 1 90 ? 6.165 9.332 11.437 1.00 80.69 90 THR A CA 1
ATOM 714 C C . THR A 1 90 ? 6.888 10.598 11.894 1.00 80.69 90 THR A C 1
ATOM 716 O O . THR A 1 90 ? 6.298 11.422 12.587 1.00 80.69 90 THR A O 1
ATOM 719 N N . GLU A 1 91 ? 8.140 10.787 11.470 1.00 78.94 91 GLU A N 1
ATOM 720 C CA . GLU A 1 91 ? 8.941 11.998 11.730 1.00 78.94 91 GLU A CA 1
ATOM 721 C C . GLU A 1 91 ? 8.182 13.296 11.376 1.00 78.94 91 GLU A C 1
ATOM 723 O O . GLU A 1 91 ? 8.259 14.282 12.106 1.00 78.94 91 GLU A O 1
ATOM 728 N N . ASP A 1 92 ? 7.335 13.255 10.343 1.00 78.25 92 ASP A N 1
ATOM 729 C CA . ASP A 1 92 ? 6.480 14.367 9.902 1.00 78.25 92 ASP A CA 1
ATOM 730 C C . ASP A 1 92 ? 5.210 14.585 10.759 1.00 78.25 92 ASP A C 1
ATOM 732 O O . ASP A 1 92 ? 4.286 15.281 10.336 1.00 78.25 92 ASP A O 1
ATOM 736 N N . LYS A 1 93 ? 5.106 13.966 11.946 1.00 81.69 93 LYS A N 1
ATOM 737 C CA . LYS A 1 93 ? 3.913 13.973 12.828 1.00 81.69 93 LYS A CA 1
ATOM 738 C C . LYS A 1 93 ? 2.648 13.396 12.181 1.00 81.69 93 LYS A C 1
ATOM 740 O O . LYS A 1 93 ? 1.520 13.679 12.591 1.00 81.69 93 LYS A O 1
ATOM 745 N N . ILE A 1 94 ? 2.820 12.566 11.154 1.00 84.38 94 ILE A N 1
ATOM 746 C CA . ILE A 1 94 ? 1.719 11.889 10.470 1.00 84.38 94 ILE A CA 1
ATOM 747 C C . ILE A 1 94 ? 1.443 10.574 11.189 1.00 84.38 94 ILE A C 1
ATOM 749 O O . ILE A 1 94 ? 2.297 9.682 11.234 1.00 84.38 94 ILE A O 1
ATOM 753 N N . ARG A 1 95 ? 0.224 10.442 11.718 1.00 88.06 95 ARG A N 1
ATOM 754 C CA . ARG A 1 95 ? -0.276 9.182 12.269 1.00 88.06 95 ARG A CA 1
ATOM 755 C C . ARG A 1 95 ? -0.690 8.254 11.142 1.00 88.06 95 ARG A C 1
ATOM 757 O O . ARG A 1 95 ? -1.555 8.589 10.335 1.00 88.06 95 ARG A O 1
ATOM 764 N N . VAL A 1 96 ? -0.097 7.073 11.134 1.00 90.38 96 VAL A N 1
ATOM 765 C CA . VAL A 1 96 ? -0.403 5.994 10.201 1.00 90.38 96 VAL A CA 1
ATOM 766 C C . VAL A 1 96 ? -0.744 4.735 10.981 1.00 90.38 96 VAL A C 1
ATOM 768 O O . VAL A 1 96 ? -0.378 4.576 12.148 1.00 90.38 96 VAL A O 1
ATOM 771 N N . VAL A 1 97 ? -1.464 3.826 10.337 1.00 91.69 97 VAL A N 1
ATOM 772 C CA . VAL A 1 97 ? -1.806 2.533 10.924 1.00 91.69 97 VAL A CA 1
ATOM 773 C C . VAL A 1 97 ? -1.152 1.446 10.092 1.00 91.69 97 VAL A C 1
ATOM 775 O O . VAL A 1 97 ? -1.299 1.398 8.872 1.00 91.69 97 VAL A O 1
ATOM 778 N N . TYR A 1 98 ? -0.426 0.566 10.763 1.00 91.06 98 TYR A N 1
ATOM 779 C CA . TYR A 1 98 ? 0.158 -0.628 10.183 1.00 91.06 98 TYR A CA 1
ATOM 780 C C . TYR A 1 98 ? -0.646 -1.850 10.614 1.00 91.06 98 TYR A C 1
ATOM 782 O O . TYR A 1 98 ? -0.915 -2.036 11.802 1.00 91.06 98 TYR A O 1
ATOM 790 N N . CYS A 1 99 ? -1.028 -2.687 9.656 1.00 90.75 99 CYS A N 1
ATOM 791 C CA . CYS A 1 99 ? -1.688 -3.955 9.922 1.00 90.75 99 CYS A CA 1
ATOM 792 C C . CYS A 1 99 ? -0.662 -5.084 9.826 1.00 90.75 99 CYS A C 1
ATOM 794 O O . CYS A 1 99 ? -0.144 -5.363 8.745 1.00 90.75 99 CYS A O 1
ATOM 796 N N . GLU A 1 100 ? -0.393 -5.756 10.946 1.00 88.75 100 GLU A N 1
ATOM 797 C CA . GLU A 1 100 ? 0.504 -6.914 10.991 1.00 88.75 100 GLU A CA 1
ATOM 798 C C . GLU A 1 100 ? -0.038 -8.086 10.173 1.00 88.75 100 GLU A C 1
ATOM 800 O O . GLU A 1 100 ? 0.728 -8.739 9.473 1.00 88.75 100 GLU A O 1
ATOM 805 N N . ALA A 1 101 ? -1.357 -8.309 10.200 1.00 88.69 101 ALA A N 1
ATOM 806 C CA . ALA A 1 101 ? -2.006 -9.396 9.465 1.00 88.69 101 ALA A CA 1
ATOM 807 C C . ALA A 1 101 ? -1.815 -9.286 7.942 1.00 88.69 101 ALA A C 1
ATOM 809 O O . ALA A 1 101 ? -1.733 -10.298 7.254 1.00 88.69 101 ALA A O 1
ATOM 810 N N . LEU A 1 102 ? -1.736 -8.059 7.419 1.00 88.19 102 LEU A N 1
ATOM 811 C CA . LEU A 1 102 ? -1.542 -7.780 5.992 1.00 88.19 102 LEU A CA 1
ATOM 812 C C . LEU A 1 102 ? -0.100 -7.383 5.647 1.00 88.19 102 LEU A C 1
ATOM 814 O O . LEU A 1 102 ? 0.193 -7.130 4.481 1.00 88.19 102 LEU A O 1
ATOM 818 N N . ALA A 1 103 ? 0.772 -7.267 6.651 1.00 88.12 103 ALA A N 1
ATOM 819 C CA . ALA A 1 103 ? 2.136 -6.761 6.530 1.00 88.12 103 ALA A CA 1
ATOM 820 C C . ALA A 1 103 ? 2.258 -5.443 5.725 1.00 88.12 103 ALA A C 1
ATOM 822 O O . ALA A 1 103 ? 3.202 -5.252 4.957 1.00 88.12 103 ALA A O 1
ATOM 823 N N . ARG A 1 104 ? 1.295 -4.521 5.883 1.00 89.69 104 ARG A N 1
ATOM 824 C CA . ARG A 1 104 ? 1.272 -3.234 5.164 1.00 89.69 104 ARG A CA 1
ATOM 825 C C . ARG A 1 104 ? 0.642 -2.104 5.971 1.00 89.69 104 ARG A C 1
ATOM 827 O O . ARG A 1 104 ? -0.106 -2.333 6.923 1.00 89.69 104 ARG A O 1
ATOM 834 N N . LEU A 1 105 ? 0.894 -0.871 5.528 1.00 89.88 105 LEU A N 1
ATOM 835 C CA . LEU A 1 105 ? 0.122 0.291 5.961 1.00 89.88 105 LEU A CA 1
ATOM 836 C C . LEU A 1 105 ? -1.308 0.193 5.425 1.00 89.88 105 LEU A C 1
ATOM 838 O O . LEU A 1 105 ? -1.533 -0.192 4.273 1.00 89.88 105 LEU A O 1
ATOM 842 N N . VAL A 1 106 ? -2.269 0.537 6.274 1.00 91.25 106 VAL A N 1
ATOM 843 C CA . VAL A 1 106 ? -3.671 0.644 5.875 1.00 91.25 106 VAL A CA 1
ATOM 844 C C . VAL A 1 106 ? -4.007 2.081 5.518 1.00 91.25 106 VAL A C 1
ATOM 846 O O . VAL A 1 106 ? -3.406 3.034 6.021 1.00 91.25 106 VAL A O 1
ATOM 849 N N . THR A 1 107 ? -4.966 2.226 4.618 1.00 92.19 107 THR A N 1
ATOM 850 C CA . THR A 1 107 ? -5.497 3.533 4.246 1.00 92.19 107 THR A CA 1
ATOM 851 C C . THR A 1 107 ? -6.366 4.102 5.367 1.00 92.19 107 THR A C 1
ATOM 853 O O . THR A 1 107 ? -6.811 3.382 6.264 1.00 92.19 107 THR A O 1
ATOM 856 N N . ARG A 1 108 ? -6.666 5.400 5.305 1.00 90.19 108 ARG A N 1
ATOM 857 C CA . ARG A 1 108 ? -7.589 6.056 6.236 1.00 90.19 108 ARG A CA 1
ATOM 858 C C . ARG A 1 108 ? -8.958 5.367 6.280 1.00 90.19 108 ARG A C 1
ATOM 860 O O . ARG A 1 108 ? -9.468 5.119 7.368 1.00 90.19 108 ARG A O 1
ATOM 867 N N . TYR A 1 109 ? -9.520 5.021 5.122 1.00 90.88 109 TYR A N 1
ATOM 868 C CA . TYR A 1 109 ? -10.813 4.333 5.036 1.00 90.88 109 TYR A CA 1
ATOM 869 C C . TYR A 1 109 ? -10.767 2.946 5.686 1.00 90.88 109 TYR A C 1
ATOM 871 O O . TYR A 1 109 ? -11.669 2.562 6.426 1.00 90.88 109 TYR A O 1
ATOM 879 N N . GLU A 1 110 ? -9.682 2.206 5.465 1.00 91.12 110 GLU A N 1
ATOM 880 C CA . GLU A 1 110 ? -9.475 0.903 6.097 1.00 91.12 110 GLU A CA 1
ATOM 881 C C . GLU A 1 110 ? -9.283 1.022 7.613 1.00 91.12 110 GLU A C 1
ATOM 883 O O . GLU A 1 110 ? -9.760 0.169 8.356 1.00 91.12 110 GLU A O 1
ATOM 888 N N . ALA A 1 111 ? -8.620 2.078 8.092 1.00 90.94 111 ALA A N 1
ATOM 889 C CA . ALA A 1 111 ? -8.460 2.352 9.518 1.00 90.94 111 ALA A CA 1
ATOM 890 C C . ALA A 1 111 ? -9.808 2.661 10.199 1.00 90.94 111 ALA A C 1
ATOM 892 O O . ALA A 1 111 ? -10.078 2.149 11.288 1.00 90.94 111 ALA A O 1
ATOM 893 N N . GLU A 1 112 ? -10.671 3.446 9.547 1.00 90.81 112 GLU A N 1
ATOM 894 C CA . GLU A 1 112 ? -12.044 3.716 9.995 1.00 90.81 112 GLU A CA 1
ATOM 895 C C . GLU A 1 112 ? -12.877 2.426 10.043 1.00 90.81 112 GLU A C 1
ATOM 897 O O . GLU A 1 112 ? -13.498 2.125 11.067 1.00 90.81 112 GLU A O 1
ATOM 902 N N . LEU A 1 113 ? -12.818 1.611 8.986 1.00 91.56 113 LEU A N 1
ATOM 903 C CA . LEU A 1 113 ? -13.510 0.325 8.927 1.00 91.56 113 LEU A CA 1
ATOM 904 C C . LEU A 1 113 ? -12.999 -0.643 10.001 1.00 91.56 113 LEU A C 1
ATOM 906 O O . LEU A 1 113 ? -13.790 -1.314 10.664 1.00 91.56 113 LEU A O 1
ATOM 910 N N . CYS A 1 114 ? -11.683 -0.688 10.215 1.00 90.69 114 CYS A N 1
ATOM 91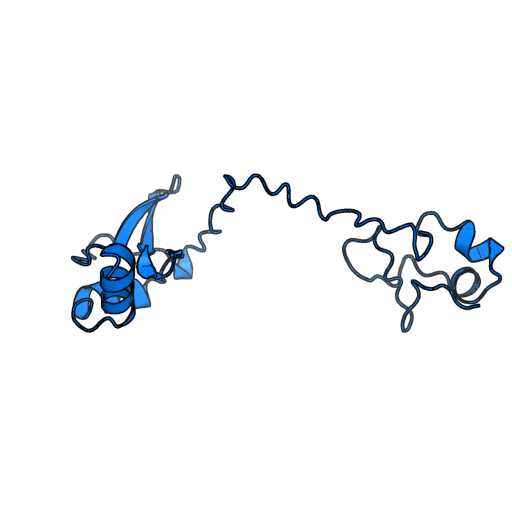1 C CA . CYS A 1 114 ? -11.059 -1.529 11.230 1.00 90.69 114 CYS A CA 1
ATOM 912 C C . CYS A 1 114 ? -11.520 -1.123 12.635 1.00 90.69 114 CYS A C 1
ATOM 914 O O . CYS A 1 114 ? -11.871 -1.984 13.436 1.00 90.69 114 CYS A O 1
ATOM 916 N N . SER A 1 115 ? -11.610 0.178 12.921 1.00 90.75 115 SER A N 1
ATOM 917 C CA . SER A 1 115 ? -12.154 0.679 14.189 1.00 90.75 115 SER A CA 1
ATOM 918 C C . SER A 1 115 ? -13.572 0.152 14.461 1.00 90.75 115 SER A C 1
ATOM 920 O O . SER A 1 115 ? -13.864 -0.308 15.564 1.00 90.75 115 SER A O 1
ATOM 922 N N . GLN A 1 116 ? -14.434 0.147 13.440 1.00 91.19 116 GLN A N 1
ATOM 923 C CA . GLN A 1 116 ? -15.839 -0.255 13.571 1.00 91.19 116 GLN A CA 1
ATOM 924 C C . GLN A 1 116 ? -16.044 -1.778 13.562 1.00 91.19 116 GLN A C 1
ATOM 926 O O . GLN A 1 116 ? -16.896 -2.292 14.283 1.00 91.19 116 GLN A O 1
ATOM 931 N N . SER A 1 117 ? -15.273 -2.511 12.754 1.00 91.00 117 SER A N 1
ATOM 932 C CA . SER A 1 117 ? -15.584 -3.899 12.371 1.00 91.00 117 SER A CA 1
ATOM 933 C C . SER A 1 117 ? -14.394 -4.866 12.443 1.00 91.00 117 SER A C 1
ATOM 935 O O . SER A 1 117 ? -14.372 -5.896 11.775 1.00 91.00 117 SER A O 1
ATOM 937 N N . TRP A 1 118 ? -13.402 -4.604 13.303 1.00 89.44 118 TRP A N 1
ATOM 938 C CA . TRP A 1 118 ? -12.249 -5.507 13.453 1.00 89.44 118 TRP A CA 1
ATOM 939 C C . TRP A 1 118 ? -12.619 -6.944 13.865 1.00 89.44 118 TRP A C 1
ATOM 941 O O . TRP A 1 118 ? -11.887 -7.868 13.521 1.00 89.44 118 TRP A O 1
ATOM 951 N N . ARG A 1 119 ? -13.729 -7.152 14.592 1.00 89.12 119 ARG A N 1
ATOM 952 C CA . ARG A 1 119 ? -14.150 -8.484 15.073 1.00 89.12 119 ARG A CA 1
ATOM 953 C C . ARG A 1 119 ? -14.574 -9.42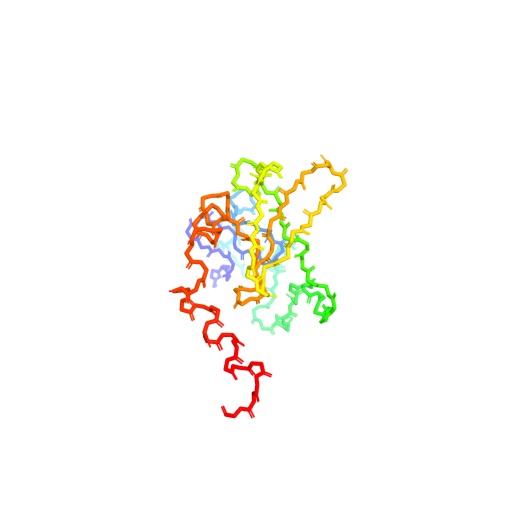2 13.947 1.00 89.12 119 ARG A C 1
ATOM 955 O O . ARG A 1 119 ? -14.401 -10.624 14.077 1.00 89.12 119 ARG A O 1
ATOM 962 N N . SER A 1 120 ? -15.123 -8.874 12.866 1.00 91.69 120 SER A N 1
ATOM 963 C CA . SER A 1 120 ? -15.525 -9.624 11.672 1.00 91.69 120 SER A CA 1
ATOM 964 C C . SER A 1 120 ? -14.456 -9.581 10.578 1.00 91.69 120 SER A C 1
ATOM 966 O O . SER A 1 120 ? -14.742 -9.887 9.424 1.00 91.69 120 SER A O 1
ATOM 968 N N . CYS A 1 121 ? -13.233 -9.148 10.904 1.00 89.06 121 CYS A N 1
ATOM 969 C CA . CYS A 1 121 ? -12.152 -9.042 9.939 1.00 89.06 121 CYS A CA 1
ATOM 970 C C . CYS A 1 121 ? -11.570 -10.435 9.635 1.00 89.06 121 CYS A C 1
ATOM 972 O O . CYS A 1 121 ? -10.910 -11.011 10.507 1.00 89.06 121 CYS A O 1
ATOM 974 N N . PRO A 1 122 ? -11.714 -10.954 8.401 1.00 90.38 122 PRO A N 1
ATOM 975 C CA . PRO A 1 122 ? -11.201 -12.279 8.048 1.00 90.38 122 PRO A CA 1
ATOM 976 C C . PRO A 1 122 ? -9.673 -12.340 8.154 1.00 90.38 122 PRO A C 1
ATOM 978 O O . PRO A 1 122 ? -9.103 -13.359 8.533 1.00 90.38 122 PRO A O 1
ATOM 981 N N . TYR A 1 123 ? -8.987 -11.223 7.893 1.00 90.56 123 TYR A N 1
ATOM 982 C CA . TYR A 1 123 ? -7.531 -11.148 7.999 1.00 90.56 123 TYR A CA 1
ATOM 983 C C . TYR A 1 123 ? -7.043 -11.313 9.439 1.00 90.56 123 TYR A C 1
ATOM 985 O O . TYR A 1 123 ? -6.011 -11.936 9.664 1.00 90.56 123 TYR A O 1
ATOM 993 N N . ALA A 1 124 ? -7.783 -10.785 10.419 1.00 87.19 124 ALA A N 1
ATOM 994 C CA . ALA A 1 124 ? -7.435 -10.938 11.828 1.00 87.19 124 ALA A CA 1
ATOM 995 C C . ALA A 1 124 ? -7.637 -12.386 12.305 1.00 87.19 124 ALA A C 1
ATOM 997 O O . ALA A 1 124 ? -6.827 -12.889 13.079 1.00 87.19 124 ALA A O 1
ATOM 998 N N . GLU A 1 125 ? -8.681 -13.061 11.818 1.00 88.62 125 GLU A N 1
ATOM 999 C CA . GLU A 1 125 ? -8.943 -14.476 12.103 1.00 88.62 125 GLU A CA 1
ATOM 1000 C C . GLU A 1 125 ? -7.876 -15.396 11.491 1.00 88.62 125 GLU A C 1
ATOM 1002 O O . GLU A 1 125 ? -7.373 -16.304 12.148 1.00 88.62 125 GLU A O 1
ATOM 1007 N N . ILE A 1 126 ? -7.480 -15.147 10.242 1.00 88.31 126 ILE A N 1
ATOM 1008 C CA . ILE A 1 126 ? -6.413 -15.920 9.596 1.00 88.31 126 ILE A CA 1
ATOM 1009 C C . ILE A 1 126 ? -5.078 -15.669 10.309 1.00 88.31 126 ILE A C 1
ATOM 1011 O O . ILE A 1 126 ? -4.355 -16.614 10.621 1.00 88.31 126 ILE A O 1
ATOM 1015 N N . ALA A 1 127 ? -4.760 -14.410 10.622 1.00 86.62 127 ALA A N 1
ATOM 1016 C CA . ALA A 1 127 ? -3.518 -14.060 11.304 1.00 86.62 127 ALA A CA 1
ATOM 1017 C C . ALA A 1 127 ? -3.435 -14.634 12.723 1.00 86.62 127 ALA A C 1
ATOM 1019 O O . ALA A 1 127 ? -2.348 -15.027 13.150 1.00 86.62 127 ALA A O 1
ATOM 1020 N N . SER A 1 128 ? -4.554 -14.718 13.453 1.00 85.81 128 SER A N 1
ATOM 1021 C CA . SER A 1 128 ? -4.566 -15.356 14.769 1.00 85.81 128 SER A CA 1
ATOM 1022 C C . SER A 1 128 ? -4.247 -16.841 14.664 1.00 85.81 128 SER A C 1
ATOM 1024 O O . SER A 1 128 ? -3.353 -17.287 15.378 1.00 85.81 128 SER A O 1
ATOM 1026 N N . ARG A 1 129 ? -4.859 -17.562 13.712 1.00 85.44 129 ARG A N 1
ATOM 1027 C CA . ARG A 1 129 ? -4.580 -18.986 13.454 1.00 85.44 129 ARG A CA 1
ATOM 1028 C C . ARG A 1 129 ? -3.113 -19.239 13.118 1.00 85.44 129 ARG A C 1
ATOM 1030 O O . ARG A 1 129 ? -2.479 -20.076 13.755 1.00 85.44 129 ARG A O 1
ATOM 1037 N N . VAL A 1 130 ? -2.558 -18.467 12.181 1.00 82.31 130 VAL A N 1
ATOM 1038 C CA . VAL A 1 130 ? -1.148 -18.580 11.769 1.00 82.31 130 VAL A CA 1
ATOM 1039 C C . VAL A 1 130 ? -0.200 -18.312 12.941 1.00 82.31 130 VAL A C 1
ATOM 1041 O O . VAL A 1 130 ? 0.799 -19.009 13.097 1.00 82.31 130 VAL A O 1
ATOM 1044 N N . ARG A 1 131 ? -0.513 -17.331 13.797 1.00 72.56 131 ARG A N 1
ATOM 1045 C CA . ARG A 1 131 ? 0.313 -16.992 14.964 1.00 72.56 131 ARG A CA 1
ATOM 1046 C C . ARG A 1 131 ? 0.264 -18.064 16.057 1.00 72.56 131 ARG A C 1
ATOM 1048 O O . ARG A 1 131 ? 1.238 -18.201 16.791 1.00 72.56 131 ARG A O 1
ATOM 1055 N N . THR A 1 132 ? -0.845 -18.794 16.182 1.00 68.62 132 THR A N 1
ATOM 1056 C CA . THR A 1 132 ? -1.020 -19.855 17.187 1.00 68.62 132 THR A CA 1
ATOM 1057 C C . THR A 1 132 ? -0.473 -21.222 16.778 1.00 68.62 132 THR A C 1
ATOM 1059 O O . THR A 1 132 ? -0.395 -22.084 17.645 1.00 68.62 132 THR A O 1
ATOM 1062 N N . GLY A 1 133 ? -0.048 -21.416 15.524 1.00 58.16 133 GLY A N 1
ATOM 1063 C CA . GLY A 1 133 ? 0.695 -22.611 15.105 1.00 58.16 133 GLY A CA 1
ATOM 1064 C C . GLY A 1 133 ? 0.004 -23.941 15.424 1.00 58.16 133 GLY A C 1
ATOM 1065 O O . GLY A 1 133 ? 0.649 -24.837 15.965 1.00 58.16 133 GLY A O 1
ATOM 1066 N N . VAL A 1 134 ? -1.290 -24.049 15.107 1.00 43.81 134 VAL A N 1
ATOM 1067 C CA . VAL A 1 134 ? -2.031 -25.321 15.056 1.00 43.81 134 VAL A CA 1
ATOM 1068 C C . VAL A 1 134 ? -2.513 -25.541 13.633 1.00 43.81 134 VAL A C 1
ATOM 1070 O O . VAL A 1 134 ? -3.078 -24.574 13.069 1.00 43.81 134 VAL A O 1
#

Radius of gyration: 24.87 Å; chains: 1; bounding box: 48×40×58 Å

Foldseek 3Di:
DFAPQDDPQWGNQPVDPDTHNVLDDCCQRVHDPVSVCPRPSDDDPVVPPPPPPPPVCPVPDPPPPPDDQQFFAEDPPQDQPQPQWDWDADPVRGTGIAGNLVRGTHTNVVSVCNSVPVVVDVSSVVSVPVVVPD